Protein AF-A0A7W0YK54-F1 (afdb_monomer_lite)

Structure (mmCIF, N/CA/C/O backbone):
data_AF-A0A7W0YK54-F1
#
_entry.id   AF-A0A7W0YK54-F1
#
loop_
_atom_site.group_PDB
_atom_site.id
_atom_site.type_symbol
_atom_site.label_atom_id
_atom_site.label_alt_id
_atom_site.label_comp_id
_atom_site.label_asym_id
_atom_site.label_entity_id
_atom_site.label_seq_id
_atom_site.pdbx_PDB_ins_code
_atom_site.Cartn_x
_atom_site.Cartn_y
_atom_site.Cartn_z
_atom_site.occupancy
_atom_site.B_iso_or_equiv
_atom_site.auth_seq_id
_atom_site.auth_comp_id
_atom_site.auth_asym_id
_atom_site.auth_atom_id
_atom_site.pdbx_PDB_model_num
ATOM 1 N N . MET A 1 1 ? -13.394 10.481 17.104 1.00 53.09 1 MET A N 1
ATOM 2 C CA . MET A 1 1 ? -13.134 9.028 17.210 1.00 53.09 1 MET A CA 1
ATOM 3 C C . MET A 1 1 ? -11.710 8.785 16.758 1.00 53.09 1 MET A C 1
ATOM 5 O O . MET A 1 1 ? -11.363 9.218 15.668 1.00 53.09 1 MET A O 1
ATOM 9 N N . THR A 1 2 ? -10.873 8.198 17.606 1.00 70.88 2 THR A N 1
ATOM 10 C CA . THR A 1 2 ? -9.474 7.894 17.286 1.00 70.88 2 THR A CA 1
ATOM 11 C C . THR A 1 2 ? -9.407 6.621 16.443 1.00 70.88 2 THR A C 1
ATOM 13 O O . THR A 1 2 ? -9.903 5.572 16.849 1.00 70.88 2 THR A O 1
ATOM 16 N N . VAL A 1 3 ? -8.827 6.715 15.245 1.00 78.81 3 VAL A N 1
ATOM 17 C CA . VAL A 1 3 ? -8.586 5.554 14.377 1.00 78.81 3 VAL A CA 1
ATOM 18 C C . VAL A 1 3 ? -7.535 4.659 15.045 1.00 78.81 3 VAL A C 1
ATOM 20 O O . VAL A 1 3 ? -6.499 5.178 15.477 1.00 78.81 3 VAL A O 1
ATOM 23 N N . PRO A 1 4 ? -7.753 3.336 15.165 1.00 84.00 4 PRO A N 1
ATOM 24 C CA . PRO A 1 4 ? -6.757 2.451 15.755 1.00 84.00 4 PRO A CA 1
ATOM 25 C C . PRO A 1 4 ? -5.446 2.474 14.975 1.00 84.00 4 PRO A C 1
ATOM 27 O O . PRO A 1 4 ? -5.443 2.466 13.744 1.00 84.00 4 PRO A O 1
ATOM 30 N N . ARG A 1 5 ? -4.322 2.426 15.699 1.00 87.00 5 ARG A N 1
ATOM 31 C CA . ARG A 1 5 ? -2.973 2.473 15.108 1.00 87.00 5 ARG A CA 1
ATOM 32 C C . ARG A 1 5 ? -2.753 1.410 14.028 1.00 87.00 5 ARG A 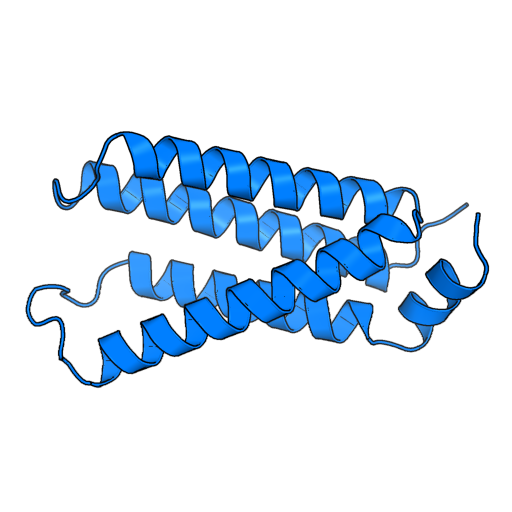C 1
ATOM 34 O O . ARG A 1 5 ? -2.037 1.675 13.073 1.00 87.00 5 ARG A O 1
ATOM 41 N N . THR A 1 6 ? -3.390 0.245 14.149 1.00 87.25 6 THR A N 1
ATOM 42 C CA . THR A 1 6 ? -3.327 -0.836 13.152 1.00 87.25 6 THR A CA 1
ATOM 43 C C . THR A 1 6 ? -3.949 -0.442 11.813 1.00 87.25 6 THR A C 1
ATOM 45 O O . THR A 1 6 ? -3.376 -0.735 10.768 1.00 87.25 6 THR A O 1
ATOM 48 N N . VAL A 1 7 ? -5.080 0.267 11.832 1.00 85.88 7 VAL A N 1
ATOM 49 C CA . VAL A 1 7 ? -5.765 0.746 10.622 1.00 85.88 7 VAL A CA 1
ATOM 50 C C . VAL A 1 7 ? -4.983 1.895 9.989 1.00 85.88 7 VAL A C 1
ATOM 52 O O . VAL A 1 7 ? -4.788 1.905 8.776 1.00 85.88 7 VAL A O 1
ATOM 55 N N . SER A 1 8 ? -4.455 2.812 10.803 1.00 89.88 8 SER A N 1
ATOM 56 C CA . SER A 1 8 ? -3.585 3.888 10.313 1.00 89.88 8 SER A CA 1
ATOM 57 C C . SER A 1 8 ? -2.293 3.347 9.691 1.00 89.88 8 SER A C 1
ATOM 59 O O . SER A 1 8 ? -1.874 3.822 8.639 1.00 89.88 8 SER A O 1
ATOM 61 N N . ALA A 1 9 ? -1.686 2.323 10.298 1.00 89.62 9 ALA A N 1
ATOM 62 C CA . ALA A 1 9 ? -0.519 1.649 9.738 1.00 89.62 9 ALA A CA 1
ATOM 63 C C . ALA A 1 9 ? -0.857 0.937 8.419 1.00 89.62 9 ALA A C 1
ATOM 65 O O . ALA A 1 9 ? -0.107 1.069 7.457 1.00 89.62 9 ALA A O 1
ATOM 66 N N . ALA A 1 10 ? -2.004 0.253 8.326 1.00 88.44 10 ALA A N 1
ATOM 67 C CA . ALA A 1 10 ? -2.449 -0.364 7.076 1.00 88.44 10 ALA A CA 1
ATOM 68 C C . ALA A 1 10 ? -2.660 0.679 5.964 1.00 88.44 10 ALA A C 1
ATOM 70 O O . ALA A 1 10 ? -2.195 0.483 4.843 1.00 88.44 10 ALA A O 1
ATOM 71 N N . ALA A 1 11 ? -3.289 1.815 6.280 1.00 90.00 11 ALA A N 1
ATOM 72 C CA . ALA A 1 11 ? -3.462 2.925 5.344 1.00 90.00 11 ALA A CA 1
ATOM 73 C C . ALA A 1 11 ? -2.112 3.482 4.853 1.00 90.00 11 ALA A C 1
ATOM 75 O O . ALA A 1 11 ? -1.934 3.703 3.655 1.00 90.00 11 ALA A O 1
ATOM 76 N N . ALA A 1 12 ? -1.137 3.641 5.756 1.00 91.12 12 ALA A N 1
ATOM 77 C CA . ALA A 1 12 ? 0.217 4.049 5.392 1.00 91.12 12 ALA A CA 1
ATOM 78 C C . ALA A 1 12 ? 0.900 3.027 4.468 1.00 91.12 12 ALA A C 1
ATOM 80 O O . ALA A 1 12 ? 1.543 3.418 3.499 1.00 91.12 12 ALA A O 1
ATOM 81 N N . MET A 1 13 ? 0.715 1.725 4.708 1.00 91.38 13 MET A N 1
ATOM 82 C CA . MET A 1 13 ? 1.272 0.677 3.849 1.00 91.38 13 MET A CA 1
ATOM 83 C C . MET A 1 13 ? 0.682 0.692 2.431 1.00 91.38 13 MET A C 1
ATOM 85 O O . MET A 1 13 ? 1.430 0.524 1.471 1.00 91.38 13 MET A O 1
ATOM 89 N N . PHE A 1 14 ? -0.618 0.973 2.268 1.00 89.38 14 PHE A N 1
ATOM 90 C CA . PHE A 1 14 ? -1.207 1.193 0.936 1.00 89.38 14 PHE A CA 1
ATOM 91 C C . PHE A 1 14 ? -0.600 2.410 0.230 1.00 89.38 14 PHE A C 1
ATOM 93 O O . PHE A 1 14 ? -0.310 2.343 -0.964 1.00 89.38 14 PHE A O 1
ATOM 100 N N . ALA A 1 15 ? -0.370 3.509 0.954 1.00 90.50 15 ALA A N 1
ATOM 101 C CA . ALA A 1 15 ? 0.279 4.691 0.391 1.00 90.50 15 ALA A CA 1
ATOM 102 C C . ALA A 1 15 ? 1.731 4.401 -0.034 1.00 90.50 15 ALA A C 1
ATOM 104 O O . ALA A 1 15 ? 2.134 4.789 -1.130 1.00 90.50 15 ALA A O 1
ATOM 105 N N . ILE A 1 16 ? 2.489 3.667 0.791 1.00 90.25 16 ILE A N 1
ATOM 106 C CA . ILE A 1 16 ? 3.859 3.228 0.479 1.00 90.25 16 ILE A CA 1
ATOM 107 C C . ILE A 1 16 ? 3.870 2.347 -0.771 1.00 90.25 16 ILE A C 1
ATOM 109 O O . ILE A 1 16 ? 4.677 2.585 -1.667 1.00 90.25 16 ILE A O 1
ATOM 113 N N . TYR A 1 17 ? 2.955 1.380 -0.874 1.00 88.88 17 TYR A N 1
ATOM 114 C CA . TYR A 1 17 ? 2.830 0.547 -2.069 1.00 88.88 17 TYR A CA 1
ATOM 115 C C . TYR A 1 17 ? 2.542 1.382 -3.323 1.00 88.88 17 TYR A C 1
ATOM 117 O O . TYR A 1 17 ? 3.239 1.244 -4.329 1.00 88.88 17 TYR A O 1
ATOM 125 N N . GLY A 1 18 ? 1.556 2.283 -3.267 1.00 86.62 18 GLY A N 1
ATOM 126 C CA . GLY A 1 18 ? 1.220 3.151 -4.397 1.00 86.62 18 GLY A CA 1
ATOM 127 C C . GLY A 1 18 ? 2.402 4.023 -4.832 1.00 86.62 18 GLY A C 1
ATOM 128 O O . GLY A 1 18 ? 2.671 4.152 -6.028 1.00 86.62 18 GLY A O 1
ATOM 129 N N . ALA A 1 19 ? 3.145 4.575 -3.869 1.00 88.19 19 ALA A N 1
ATOM 130 C CA . ALA A 1 19 ? 4.353 5.348 -4.137 1.00 88.19 19 ALA A CA 1
ATOM 131 C C . ALA A 1 19 ? 5.459 4.487 -4.764 1.00 88.19 19 ALA A C 1
ATOM 133 O O . ALA A 1 19 ? 6.079 4.914 -5.735 1.00 88.19 19 ALA A O 1
ATOM 134 N N . ALA A 1 20 ? 5.673 3.264 -4.271 1.00 86.19 20 ALA A N 1
ATOM 135 C CA . ALA A 1 20 ? 6.641 2.330 -4.841 1.00 86.19 20 ALA A CA 1
ATOM 136 C C . ALA A 1 20 ? 6.302 1.979 -6.299 1.00 86.19 20 ALA A C 1
ATOM 138 O O . ALA A 1 20 ? 7.193 1.975 -7.146 1.00 86.19 20 ALA A O 1
ATOM 139 N N . VAL A 1 21 ? 5.020 1.759 -6.617 1.00 83.81 21 VAL A N 1
ATOM 140 C CA . VAL A 1 21 ? 4.552 1.507 -7.992 1.00 83.81 21 VAL A CA 1
ATOM 141 C C . VAL A 1 21 ? 4.813 2.708 -8.901 1.00 83.81 21 VAL A C 1
ATOM 143 O O . VAL A 1 21 ? 5.307 2.529 -10.015 1.00 83.81 21 VAL A O 1
ATOM 146 N N . LEU A 1 22 ? 4.517 3.926 -8.438 1.00 86.25 22 LEU A N 1
ATOM 147 C CA . LEU A 1 22 ? 4.759 5.139 -9.219 1.00 86.25 22 LEU A CA 1
ATOM 148 C C . LEU A 1 22 ? 6.257 5.381 -9.440 1.00 86.25 22 LEU A C 1
ATOM 150 O O . LEU A 1 22 ? 6.677 5.612 -10.570 1.00 86.25 22 LEU A O 1
ATOM 154 N N . LEU A 1 23 ? 7.069 5.275 -8.385 1.00 85.31 23 LEU A N 1
ATOM 155 C CA . LEU A 1 23 ? 8.527 5.381 -8.484 1.00 85.31 23 LEU A CA 1
ATOM 156 C C . LEU A 1 23 ? 9.098 4.328 -9.433 1.00 85.31 23 LEU A C 1
ATOM 158 O O . LEU A 1 23 ? 9.995 4.631 -10.214 1.00 85.31 23 LEU A O 1
ATOM 162 N N . ASN A 1 24 ? 8.550 3.113 -9.418 1.00 81.38 24 ASN A N 1
ATOM 163 C CA . ASN A 1 24 ? 8.972 2.061 -10.330 1.00 81.38 24 ASN A CA 1
ATOM 164 C C . ASN A 1 24 ? 8.673 2.424 -11.790 1.00 81.38 24 ASN A C 1
ATOM 166 O O . ASN A 1 24 ? 9.536 2.246 -12.645 1.00 81.38 24 ASN A O 1
ATOM 170 N N . ALA A 1 25 ? 7.493 2.986 -12.067 1.00 78.75 25 ALA A N 1
ATOM 171 C CA . ALA A 1 25 ? 7.142 3.465 -13.403 1.00 78.75 25 ALA A CA 1
ATOM 172 C C . ALA A 1 25 ? 8.050 4.623 -13.861 1.00 78.75 25 ALA A C 1
ATOM 174 O O . ALA A 1 25 ? 8.512 4.616 -14.999 1.00 78.75 25 ALA A O 1
ATOM 175 N N . ILE A 1 26 ? 8.376 5.566 -12.965 1.00 81.00 26 ILE A N 1
ATOM 176 C CA . ILE A 1 26 ? 9.314 6.672 -13.231 1.00 81.00 26 ILE A CA 1
ATOM 177 C C . ILE A 1 26 ? 10.696 6.136 -13.623 1.00 81.00 26 ILE A C 1
ATOM 179 O O . ILE A 1 26 ? 11.265 6.537 -14.639 1.00 81.00 26 ILE A O 1
ATOM 183 N N . VAL A 1 27 ? 11.233 5.208 -12.827 1.00 77.69 27 VAL A N 1
ATOM 184 C CA . VAL A 1 27 ? 12.556 4.613 -13.066 1.00 77.69 27 VAL A CA 1
ATOM 185 C C . VAL A 1 27 ? 12.569 3.804 -14.365 1.00 77.69 27 VAL A C 1
ATOM 187 O O . VAL A 1 27 ? 13.528 3.898 -15.129 1.00 77.69 27 VAL A O 1
ATOM 190 N N . ALA A 1 28 ? 11.507 3.043 -14.644 1.00 72.06 28 ALA A N 1
ATOM 191 C CA . ALA A 1 28 ? 11.386 2.265 -15.875 1.00 72.06 28 ALA A CA 1
ATOM 192 C C . ALA A 1 28 ? 11.335 3.162 -17.126 1.00 72.06 28 ALA A C 1
ATOM 194 O O . ALA A 1 28 ? 12.016 2.861 -18.111 1.00 72.06 28 ALA A O 1
ATOM 195 N N . HIS A 1 29 ? 10.609 4.286 -17.056 1.00 71.38 29 HIS A N 1
ATOM 196 C CA . HIS A 1 29 ? 10.506 5.271 -18.137 1.00 71.38 29 HIS A CA 1
ATOM 197 C C . HIS A 1 29 ? 11.867 5.902 -18.471 1.00 71.38 29 HIS A C 1
ATOM 199 O O . HIS A 1 29 ? 12.232 5.998 -19.639 1.00 71.38 29 HIS A O 1
ATOM 205 N N . GLY A 1 30 ? 12.650 6.274 -17.451 1.00 64.00 30 GLY A N 1
ATOM 206 C CA . GLY A 1 30 ? 13.946 6.935 -17.642 1.00 64.00 30 GLY A CA 1
ATOM 207 C C . GLY A 1 30 ? 15.114 6.009 -18.003 1.00 64.00 30 GLY A C 1
ATOM 208 O O . GLY A 1 30 ? 16.109 6.484 -18.540 1.00 64.00 30 GLY A O 1
ATOM 209 N N . GLY A 1 31 ? 15.029 4.712 -17.688 1.00 58.06 31 GLY A N 1
ATOM 210 C CA . GLY A 1 31 ? 16.183 3.807 -17.756 1.00 58.06 31 GLY A CA 1
ATOM 211 C C . GLY A 1 31 ? 16.218 2.826 -18.926 1.00 58.06 31 GLY A C 1
ATOM 212 O O . GLY A 1 31 ? 17.285 2.294 -19.213 1.00 58.06 31 GLY A O 1
ATOM 213 N N . SER A 1 32 ? 15.086 2.539 -19.576 1.00 54.66 32 SER A N 1
ATOM 214 C CA . SER A 1 32 ? 15.017 1.391 -20.499 1.00 54.66 32 SER A CA 1
ATOM 215 C C . SER A 1 32 ? 14.299 1.641 -21.824 1.00 54.66 32 SER A C 1
ATOM 217 O O . SER A 1 32 ? 14.465 0.842 -22.734 1.00 54.66 32 SER A O 1
ATOM 219 N N . GLY A 1 33 ? 13.521 2.717 -21.986 1.00 54.03 33 GLY A N 1
ATOM 220 C CA . GLY A 1 33 ? 12.721 2.925 -23.207 1.00 54.03 33 GLY A CA 1
ATOM 221 C C . GLY A 1 33 ? 11.586 1.903 -23.402 1.00 54.03 33 GLY A C 1
ATOM 222 O O . GLY A 1 33 ? 10.914 1.928 -24.424 1.00 54.03 33 GLY A O 1
ATOM 223 N N . TRP A 1 34 ? 11.352 1.027 -22.416 1.00 50.75 34 TRP A N 1
ATOM 224 C CA . TRP A 1 34 ? 10.361 -0.060 -22.423 1.00 50.75 34 TRP A CA 1
ATOM 225 C C . TRP A 1 34 ? 8.961 0.351 -21.950 1.00 50.75 34 TRP A C 1
ATOM 227 O O . TRP A 1 34 ? 8.117 -0.503 -21.698 1.00 50.75 34 TRP A O 1
ATOM 237 N N . SER A 1 35 ? 8.699 1.640 -21.762 1.00 57.59 35 SER A N 1
ATOM 238 C CA . SER A 1 35 ? 7.407 2.088 -21.249 1.00 57.59 35 SER A CA 1
ATOM 239 C C . SER A 1 35 ? 6.499 2.529 -22.387 1.00 57.59 35 SER A C 1
ATOM 241 O O . SER A 1 35 ? 6.790 3.515 -23.073 1.00 57.59 35 SER A O 1
ATOM 243 N N . ASP A 1 36 ? 5.355 1.873 -22.511 1.00 63.19 36 ASP A N 1
ATOM 244 C CA . ASP A 1 36 ? 4.245 2.453 -23.246 1.00 63.19 36 ASP A CA 1
ATOM 245 C C . ASP A 1 36 ? 3.713 3.657 -22.453 1.00 63.19 36 ASP A C 1
ATOM 247 O O . ASP A 1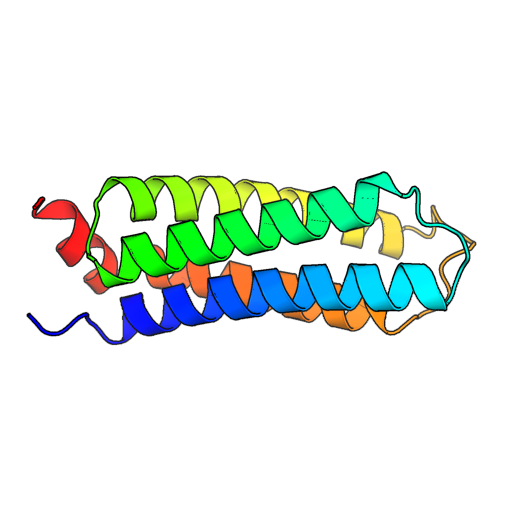 36 ? 3.642 3.623 -21.219 1.00 63.19 36 ASP A O 1
ATOM 251 N N . ALA A 1 37 ? 3.292 4.730 -23.129 1.00 62.69 37 ALA A N 1
ATOM 252 C CA . ALA A 1 37 ? 2.754 5.928 -22.462 1.00 62.69 37 ALA A CA 1
ATOM 253 C C . ALA A 1 37 ? 1.571 5.605 -21.514 1.00 62.69 37 ALA A C 1
ATOM 255 O O . ALA A 1 37 ? 1.304 6.326 -20.549 1.00 62.69 37 ALA A O 1
ATOM 256 N N . GLY A 1 38 ? 0.889 4.478 -21.751 1.00 67.81 38 GLY A N 1
ATOM 257 C CA . GLY A 1 38 ? -0.183 3.960 -20.905 1.00 67.81 38 GLY A CA 1
ATOM 258 C C . GLY A 1 38 ? 0.257 3.439 -19.529 1.00 67.81 38 GLY A C 1
ATOM 259 O O . GLY A 1 38 ? -0.553 3.451 -18.599 1.00 67.81 38 GLY A O 1
ATOM 260 N N . ASP A 1 39 ? 1.512 3.023 -19.345 1.00 72.88 39 ASP A N 1
ATOM 261 C CA . ASP A 1 39 ? 1.976 2.443 -18.075 1.00 72.88 39 ASP A CA 1
ATOM 262 C C . ASP A 1 39 ? 2.075 3.484 -16.961 1.00 72.88 39 ASP A C 1
ATOM 264 O O . ASP A 1 39 ? 1.740 3.214 -15.804 1.00 72.88 39 ASP A O 1
ATOM 268 N N . TYR A 1 40 ? 2.433 4.712 -17.326 1.00 77.81 40 TYR A N 1
ATOM 269 C CA . TYR A 1 40 ? 2.464 5.841 -16.404 1.00 77.81 40 TYR A CA 1
ATOM 270 C C . TYR A 1 40 ? 1.054 6.209 -15.920 1.00 77.81 40 TYR A C 1
ATOM 272 O O . TYR A 1 40 ? 0.821 6.376 -14.720 1.00 77.81 40 TYR A O 1
ATOM 280 N N . GLY A 1 41 ? 0.081 6.247 -16.838 1.00 82.00 41 GLY A N 1
ATOM 281 C CA . GLY A 1 41 ? -1.329 6.466 -16.505 1.00 82.00 41 GLY A CA 1
ATOM 282 C C . GLY A 1 41 ? -1.883 5.376 -15.583 1.00 82.00 41 GLY A C 1
ATOM 283 O O . GLY A 1 41 ? -2.541 5.672 -14.584 1.00 82.00 41 GLY A O 1
ATOM 284 N N . ARG A 1 42 ? -1.548 4.106 -15.847 1.00 83.06 42 ARG A N 1
ATOM 285 C CA . ARG A 1 42 ? -1.917 2.972 -14.981 1.00 83.06 42 ARG A CA 1
ATOM 286 C C . ARG A 1 42 ? -1.288 3.068 -13.589 1.00 83.06 42 ARG A C 1
ATOM 288 O O . ARG A 1 42 ? -1.958 2.745 -12.607 1.00 83.06 42 ARG A O 1
ATOM 295 N N . ALA A 1 43 ? -0.040 3.525 -13.479 1.00 83.81 43 ALA A N 1
ATOM 296 C CA . ALA A 1 43 ? 0.629 3.732 -12.194 1.00 83.81 43 ALA A CA 1
ATOM 297 C C . ALA A 1 43 ? -0.041 4.843 -11.366 1.00 83.81 43 ALA A C 1
ATOM 299 O O . ALA A 1 43 ? -0.285 4.654 -10.173 1.00 83.81 43 ALA A O 1
ATOM 300 N N . ILE A 1 44 ? -0.420 5.957 -12.003 1.00 87.31 44 ILE A N 1
ATOM 301 C CA . ILE A 1 44 ? -1.169 7.049 -11.360 1.00 87.31 44 ILE A CA 1
ATOM 302 C C . ILE A 1 44 ? -2.542 6.561 -10.886 1.00 87.31 44 ILE A C 1
ATOM 304 O O . ILE A 1 44 ? -2.920 6.813 -9.742 1.00 87.31 44 ILE A O 1
ATOM 308 N N . LEU A 1 45 ? -3.271 5.812 -11.721 1.00 88.62 45 LEU A N 1
ATOM 309 C CA . LEU A 1 45 ? -4.564 5.233 -11.340 1.00 88.62 45 LEU A CA 1
ATOM 310 C C . LEU A 1 45 ? -4.433 4.266 -10.156 1.00 88.62 45 LEU A C 1
ATOM 312 O O . LEU A 1 45 ? -5.257 4.304 -9.241 1.00 88.62 45 LEU A O 1
ATOM 316 N N . ARG A 1 46 ? -3.380 3.437 -10.124 1.00 87.12 46 ARG A N 1
ATOM 317 C CA . ARG A 1 46 ? -3.090 2.563 -8.975 1.00 87.12 46 ARG A CA 1
ATOM 318 C C . ARG A 1 46 ? -2.806 3.359 -7.708 1.00 87.12 46 ARG A C 1
ATOM 320 O O . ARG A 1 46 ? -3.370 3.023 -6.668 1.00 87.12 46 ARG A O 1
ATOM 327 N N . LEU A 1 47 ? -1.987 4.410 -7.780 1.00 90.19 47 LEU A N 1
ATOM 328 C CA . LEU A 1 47 ? -1.740 5.294 -6.639 1.00 90.19 47 LEU A CA 1
ATOM 329 C C . LEU A 1 47 ? -3.045 5.936 -6.152 1.00 90.19 47 LEU A C 1
ATOM 331 O O . LEU A 1 47 ? -3.327 5.899 -4.956 1.00 90.19 47 LEU A O 1
ATOM 335 N N . GLY A 1 48 ? -3.872 6.449 -7.067 1.00 90.06 48 GLY A N 1
ATOM 336 C CA . GLY A 1 48 ? -5.190 6.997 -6.746 1.00 90.06 48 GLY A CA 1
ATOM 337 C C . GLY A 1 48 ? -6.084 5.983 -6.029 1.00 90.06 48 GLY A C 1
ATOM 338 O O . GLY A 1 48 ? -6.655 6.297 -4.986 1.00 90.06 48 GLY A O 1
ATOM 339 N N . GLY A 1 49 ? -6.131 4.740 -6.517 1.00 91.31 49 GLY A N 1
ATOM 340 C CA . GLY A 1 49 ? -6.845 3.641 -5.862 1.00 91.31 49 GLY A CA 1
ATOM 341 C C . GLY A 1 49 ? -6.315 3.333 -4.458 1.00 91.31 49 GLY A C 1
ATOM 342 O O . GLY A 1 49 ? -7.100 3.176 -3.525 1.00 91.31 49 GLY A O 1
ATOM 343 N N . CYS A 1 50 ? -4.992 3.319 -4.273 1.00 91.44 50 CYS A N 1
ATOM 344 C CA .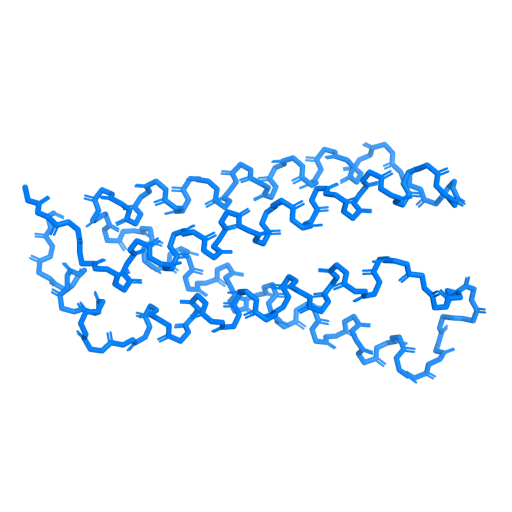 CYS A 1 50 ? -4.368 3.108 -2.963 1.00 91.44 50 CYS A CA 1
ATOM 345 C C . CYS A 1 50 ? -4.703 4.229 -1.975 1.00 91.44 50 CYS A C 1
ATOM 347 O O . CYS A 1 50 ? -5.018 3.953 -0.819 1.00 91.44 50 CYS A O 1
ATOM 349 N N . LEU A 1 51 ? -4.667 5.485 -2.426 1.00 92.56 51 LEU A N 1
ATOM 350 C CA . LEU A 1 51 ? -5.014 6.644 -1.604 1.00 92.56 51 LEU A CA 1
ATOM 351 C C . LEU A 1 51 ? -6.504 6.665 -1.255 1.00 92.56 51 LEU A C 1
ATOM 353 O O . LEU A 1 51 ? -6.856 6.997 -0.127 1.00 92.56 51 LEU A O 1
ATOM 357 N N . LEU A 1 52 ? -7.373 6.255 -2.182 1.00 93.56 52 LEU A N 1
ATOM 358 C CA . LEU A 1 52 ? -8.809 6.122 -1.944 1.00 93.56 52 LEU A CA 1
ATOM 359 C C . LEU A 1 52 ? -9.111 5.031 -0.903 1.00 93.56 52 LEU A C 1
ATOM 361 O O . LEU A 1 52 ? -9.912 5.259 0.005 1.00 93.56 52 LEU A O 1
ATOM 365 N N . VAL A 1 53 ? -8.419 3.888 -0.970 1.00 91.81 53 VAL A N 1
ATOM 366 C CA . VAL A 1 53 ? -8.480 2.846 0.070 1.00 91.81 53 VAL A CA 1
ATOM 367 C C . VAL A 1 53 ? -7.961 3.378 1.402 1.00 91.81 53 VAL A C 1
ATOM 369 O O . VAL A 1 53 ? -8.653 3.258 2.408 1.00 91.81 53 VAL A O 1
ATOM 372 N N . ALA A 1 54 ? -6.780 3.998 1.422 1.00 91.19 54 ALA A N 1
ATOM 373 C CA . ALA A 1 54 ? -6.181 4.548 2.636 1.00 91.19 54 ALA A CA 1
ATOM 374 C C . ALA A 1 54 ? -7.102 5.579 3.305 1.00 91.19 54 ALA A C 1
ATOM 376 O O . ALA A 1 54 ? -7.323 5.530 4.513 1.00 91.19 54 ALA A O 1
ATOM 377 N N . TRP A 1 55 ? -7.701 6.470 2.518 1.00 93.19 55 TRP A N 1
ATOM 378 C CA . TRP A 1 55 ? -8.671 7.447 2.996 1.00 93.19 55 TRP A CA 1
ATOM 379 C C . TRP A 1 55 ? -9.931 6.790 3.564 1.00 93.19 55 TRP A C 1
ATOM 381 O O . TRP A 1 55 ? -10.363 7.147 4.662 1.00 93.19 55 TRP A O 1
ATOM 391 N N . GLY A 1 56 ? -10.492 5.799 2.865 1.00 89.38 56 GLY A N 1
ATOM 392 C CA . GLY A 1 56 ? -11.642 5.040 3.354 1.00 89.38 56 GLY A CA 1
ATOM 393 C C . GLY A 1 56 ? -11.341 4.310 4.669 1.00 89.38 56 GLY A C 1
ATOM 394 O O . GLY A 1 56 ? -12.144 4.368 5.602 1.00 89.38 56 GLY A O 1
ATOM 395 N N . LEU A 1 57 ? -10.147 3.717 4.788 1.00 88.38 57 LEU A N 1
ATOM 396 C CA . LEU A 1 57 ? -9.685 3.053 6.010 1.00 88.38 57 LEU A CA 1
ATOM 397 C C . LEU A 1 57 ? -9.592 4.045 7.175 1.00 88.38 57 LEU A C 1
ATOM 399 O O . LEU A 1 57 ? -10.074 3.753 8.270 1.00 88.38 57 LEU A O 1
ATOM 403 N N . LEU A 1 58 ? -9.034 5.236 6.938 1.00 89.56 58 LEU A N 1
ATOM 404 C CA . LEU A 1 58 ? -8.943 6.303 7.941 1.00 89.56 58 LEU A CA 1
ATOM 405 C C . LEU A 1 58 ? -10.315 6.865 8.338 1.00 89.56 58 LEU A C 1
ATOM 407 O O . LEU A 1 58 ? -10.492 7.298 9.476 1.00 89.56 58 LEU A O 1
ATOM 411 N N . ARG A 1 59 ? -11.303 6.839 7.439 1.00 88.44 59 ARG A N 1
ATOM 412 C CA . ARG A 1 59 ? -12.692 7.202 7.764 1.00 88.44 59 ARG A CA 1
ATOM 413 C C . ARG A 1 59 ? -13.468 6.094 8.478 1.00 88.44 59 ARG A C 1
ATOM 415 O O . ARG A 1 59 ? -14.536 6.369 9.022 1.00 88.44 59 ARG A O 1
ATOM 422 N N . GLY A 1 60 ? -12.922 4.879 8.545 1.00 83.81 60 GLY A N 1
ATOM 423 C CA . GLY A 1 60 ? -13.597 3.724 9.136 1.00 83.81 60 GLY A CA 1
ATOM 424 C C . GLY A 1 60 ? -14.688 3.137 8.235 1.00 83.81 60 GLY A C 1
ATOM 425 O O . GLY A 1 60 ? -15.574 2.442 8.725 1.00 83.81 60 GLY A O 1
ATOM 426 N N . GLU A 1 61 ? -14.635 3.411 6.932 1.00 87.00 61 GLU A N 1
ATOM 427 C CA . GLU A 1 61 ? -15.637 2.974 5.962 1.00 87.00 61 GLU A CA 1
ATOM 428 C C . GLU A 1 61 ? -15.537 1.469 5.695 1.00 87.00 61 GLU A C 1
ATOM 430 O O . GLU A 1 61 ? -14.478 0.960 5.314 1.00 87.00 61 GLU A O 1
ATOM 435 N N . ARG A 1 62 ? -16.645 0.731 5.821 1.00 86.94 62 ARG A N 1
ATOM 436 C CA . ARG A 1 62 ? -16.633 -0.736 5.668 1.00 86.94 62 ARG A CA 1
ATOM 437 C C . ARG A 1 62 ? -16.275 -1.197 4.253 1.00 86.94 62 ARG A C 1
ATOM 439 O O . ARG A 1 62 ? -15.630 -2.235 4.100 1.00 86.94 62 ARG A O 1
ATOM 446 N N . TRP A 1 63 ? -16.670 -0.444 3.225 1.00 89.44 63 TRP A N 1
ATOM 447 C CA . TRP A 1 63 ? -16.352 -0.782 1.833 1.00 89.44 63 TRP A CA 1
ATOM 448 C C . TRP A 1 63 ? -14.839 -0.754 1.579 1.00 89.44 63 TRP A C 1
ATOM 450 O O . TRP A 1 63 ? -14.324 -1.603 0.858 1.00 89.44 63 TRP A O 1
ATOM 460 N N . SER A 1 64 ? -14.118 0.163 2.232 1.00 88.81 64 SER A N 1
ATOM 461 C CA . SER A 1 64 ? -12.672 0.332 2.055 1.00 88.81 64 SER A CA 1
ATOM 462 C C . SER A 1 64 ? -11.868 -0.855 2.581 1.00 88.81 64 SER A C 1
ATOM 46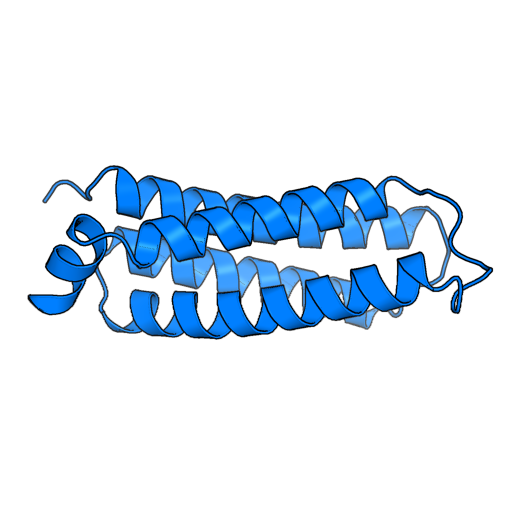4 O O . SER A 1 64 ? -10.838 -1.206 2.011 1.00 88.81 64 SER A O 1
ATOM 466 N N . TRP A 1 65 ? -12.370 -1.522 3.624 1.00 89.31 65 TRP A N 1
ATOM 467 C CA . TRP A 1 65 ? -11.758 -2.725 4.177 1.00 89.31 65 TRP A CA 1
ATOM 468 C C . TRP A 1 65 ? -11.839 -3.901 3.200 1.00 89.31 65 TRP A C 1
ATOM 470 O O . TRP A 1 65 ? -10.822 -4.533 2.911 1.00 89.31 65 TRP A O 1
ATOM 480 N N . TRP A 1 66 ? -13.026 -4.155 2.638 1.00 91.25 66 TRP A N 1
ATOM 481 C CA . TRP A 1 66 ? -13.214 -5.202 1.629 1.00 91.25 66 TRP A CA 1
ATOM 482 C C . TRP A 1 66 ? -12.457 -4.902 0.341 1.00 91.25 66 TRP A C 1
ATOM 484 O O . TRP A 1 66 ? -11.786 -5.781 -0.196 1.00 91.25 66 TRP A O 1
ATOM 494 N N . LEU A 1 67 ? -12.531 -3.657 -0.129 1.00 90.56 67 LEU A N 1
ATOM 495 C CA . LEU A 1 67 ? -11.870 -3.229 -1.355 1.00 90.56 67 LEU A CA 1
ATOM 496 C C . LEU A 1 67 ? -10.343 -3.277 -1.207 1.00 90.56 67 LEU A C 1
ATOM 498 O O . LEU A 1 67 ? -9.662 -3.784 -2.093 1.00 90.56 67 LEU A O 1
ATOM 502 N N . GLY A 1 68 ? -9.813 -2.843 -0.060 1.00 88.00 68 GLY A N 1
ATOM 503 C CA . GLY A 1 68 ? -8.395 -2.953 0.272 1.00 88.00 68 GLY A CA 1
ATOM 504 C C . GLY A 1 68 ? -7.914 -4.402 0.314 1.00 88.00 68 GLY A C 1
ATOM 505 O O . GLY A 1 68 ? -6.901 -4.716 -0.302 1.00 88.00 68 GLY A O 1
ATOM 506 N N . LEU A 1 69 ? -8.653 -5.306 0.968 1.00 90.62 69 LEU A N 1
ATOM 507 C CA . LEU A 1 69 ? -8.318 -6.735 0.987 1.00 90.62 69 LEU A CA 1
ATOM 508 C C . LEU A 1 69 ? -8.339 -7.355 -0.415 1.00 90.62 69 LEU A C 1
ATOM 510 O O . LEU A 1 69 ? -7.384 -8.032 -0.789 1.00 90.62 69 LEU A O 1
ATOM 514 N N . ALA A 1 70 ? -9.394 -7.108 -1.193 1.00 90.88 70 ALA A N 1
ATOM 515 C CA . ALA A 1 70 ? -9.532 -7.661 -2.538 1.00 90.88 70 ALA A CA 1
ATOM 516 C C . ALA A 1 70 ? -8.399 -7.188 -3.462 1.00 90.88 70 ALA A C 1
ATOM 518 O O . ALA A 1 70 ? -7.725 -8.011 -4.082 1.00 90.88 70 ALA A O 1
ATOM 519 N N . LEU A 1 71 ? -8.140 -5.876 -3.505 1.00 87.38 71 LEU A N 1
ATOM 520 C CA . LEU A 1 71 ? -7.053 -5.314 -4.307 1.00 87.38 71 LEU A CA 1
ATOM 521 C C . LEU A 1 71 ? -5.692 -5.830 -3.849 1.00 87.38 71 LEU A C 1
ATOM 523 O O . LEU A 1 71 ? -4.868 -6.194 -4.685 1.00 87.38 71 LEU A O 1
ATOM 527 N N . ALA A 1 72 ? -5.466 -5.901 -2.536 1.00 87.38 72 ALA A N 1
ATOM 528 C CA . ALA A 1 72 ? -4.186 -6.343 -2.021 1.00 87.38 72 ALA A CA 1
ATOM 529 C C . ALA A 1 72 ? -3.897 -7.810 -2.364 1.00 87.38 72 ALA A C 1
ATOM 531 O O . ALA A 1 72 ? -2.807 -8.135 -2.823 1.00 87.38 72 ALA A O 1
ATOM 532 N N . VAL A 1 73 ? -4.876 -8.705 -2.227 1.00 89.12 73 VAL A N 1
ATOM 533 C CA . VAL A 1 73 ? -4.694 -10.115 -2.609 1.00 89.12 73 VAL A CA 1
ATOM 534 C C . VAL A 1 73 ? -4.391 -10.249 -4.104 1.00 89.12 73 VAL A C 1
ATOM 536 O O . VAL A 1 73 ? -3.451 -10.953 -4.474 1.00 89.12 73 VAL A O 1
ATOM 539 N N . VAL A 1 74 ? -5.128 -9.535 -4.961 1.00 88.75 74 VAL A N 1
ATOM 540 C CA . VAL A 1 74 ? -4.908 -9.559 -6.417 1.00 88.75 74 VAL A CA 1
ATOM 541 C C . VAL A 1 74 ? -3.511 -9.048 -6.778 1.00 88.75 74 VAL A C 1
ATOM 543 O O . VAL A 1 74 ? -2.806 -9.669 -7.573 1.00 88.75 74 VAL A O 1
ATOM 546 N N . TRP A 1 75 ? -3.076 -7.936 -6.186 1.00 86.88 75 TRP A N 1
ATOM 547 C CA . TRP A 1 75 ? -1.760 -7.362 -6.464 1.00 86.88 75 TRP A CA 1
ATOM 548 C C . TRP A 1 75 ? -0.608 -8.173 -5.868 1.00 86.88 75 TRP A C 1
ATOM 550 O O . TRP A 1 75 ? 0.448 -8.241 -6.494 1.00 86.88 75 TRP A O 1
ATOM 560 N N . LEU A 1 76 ? -0.797 -8.832 -4.720 1.00 86.88 76 LEU A N 1
ATOM 561 C CA . LEU A 1 76 ? 0.173 -9.797 -4.193 1.00 86.88 76 LEU A CA 1
ATOM 562 C C . LEU A 1 76 ? 0.330 -10.988 -5.132 1.00 86.88 76 LEU A C 1
ATOM 564 O O . LEU A 1 76 ? 1.460 -11.348 -5.443 1.00 86.88 76 LEU A O 1
ATOM 568 N N . ALA A 1 77 ? -0.773 -11.564 -5.620 1.00 87.31 77 ALA A N 1
ATOM 569 C CA . ALA A 1 77 ? -0.725 -12.678 -6.565 1.00 87.31 77 ALA A CA 1
ATOM 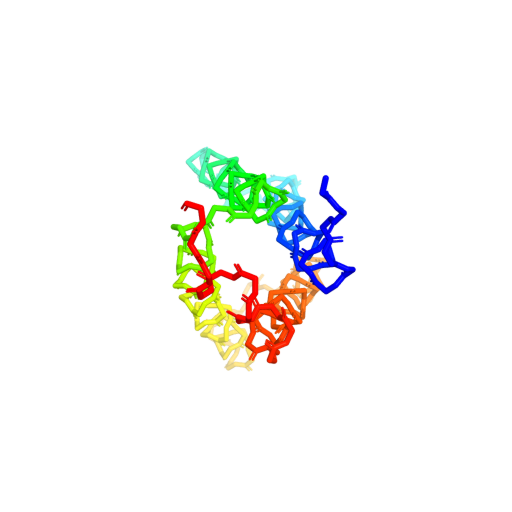570 C C . ALA A 1 77 ? -0.003 -12.285 -7.864 1.00 87.31 77 ALA A C 1
ATOM 572 O O . ALA A 1 77 ? 0.881 -13.006 -8.324 1.00 87.31 77 ALA A O 1
ATOM 573 N N . ALA A 1 78 ? -0.315 -11.106 -8.413 1.00 84.88 78 ALA A N 1
ATOM 574 C CA . ALA A 1 78 ? 0.374 -10.572 -9.585 1.00 84.88 78 ALA A CA 1
ATOM 575 C C . ALA A 1 78 ? 1.869 -10.311 -9.321 1.00 84.88 78 ALA A C 1
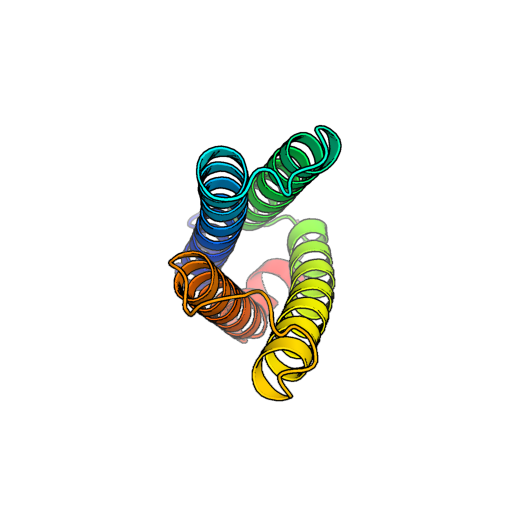ATOM 577 O O . ALA A 1 78 ? 2.703 -10.628 -10.166 1.00 84.88 78 ALA A O 1
ATOM 578 N N . GLY A 1 79 ? 2.220 -9.768 -8.150 1.00 81.62 79 GLY A N 1
ATOM 579 C CA . GLY A 1 79 ? 3.611 -9.545 -7.748 1.00 81.62 79 GLY A CA 1
ATOM 580 C C . GLY A 1 79 ? 4.396 -10.848 -7.576 1.00 81.62 79 GLY A C 1
ATOM 581 O O . GLY A 1 79 ? 5.532 -10.939 -8.031 1.00 81.62 79 GLY A O 1
ATOM 582 N N . LEU A 1 80 ? 3.777 -11.877 -6.989 1.00 84.69 80 LEU A N 1
ATOM 583 C CA . LEU A 1 80 ? 4.374 -13.208 -6.847 1.00 84.69 80 LEU A CA 1
ATOM 584 C C . LEU A 1 80 ? 4.619 -13.846 -8.212 1.00 84.69 80 LEU A C 1
ATOM 586 O O . LEU A 1 80 ? 5.706 -14.358 -8.453 1.00 84.69 80 LEU A O 1
ATOM 590 N N . LEU A 1 81 ? 3.644 -13.773 -9.120 1.00 83.12 81 LEU A N 1
ATOM 591 C CA . LEU A 1 81 ? 3.818 -14.238 -10.497 1.00 83.12 81 LEU A CA 1
ATOM 592 C C . LEU A 1 81 ? 4.969 -13.504 -11.192 1.00 83.12 81 LEU A C 1
ATOM 594 O O . LEU A 1 81 ? 5.796 -14.149 -11.829 1.00 83.12 81 LEU A O 1
ATOM 598 N N . ALA A 1 82 ? 5.067 -12.182 -11.027 1.00 77.50 82 ALA A N 1
ATOM 599 C CA . ALA A 1 82 ? 6.176 -11.407 -11.576 1.00 77.50 82 ALA A CA 1
ATOM 600 C C . ALA A 1 82 ? 7.534 -11.852 -11.005 1.00 77.50 82 ALA A C 1
ATOM 602 O O . ALA A 1 82 ? 8.480 -12.010 -11.770 1.00 77.50 82 ALA A O 1
ATOM 603 N N . MET A 1 83 ? 7.625 -12.115 -9.695 1.00 75.75 83 MET A N 1
ATOM 604 C CA . MET A 1 83 ? 8.837 -12.668 -9.073 1.00 75.75 83 MET A CA 1
ATOM 605 C C . MET A 1 83 ? 9.199 -14.043 -9.636 1.00 75.75 83 MET A C 1
ATOM 607 O O . MET A 1 83 ? 10.354 -14.263 -9.973 1.00 75.75 83 MET A O 1
ATOM 611 N N . VAL A 1 84 ? 8.224 -14.943 -9.796 1.00 80.00 84 VAL A N 1
ATOM 612 C CA . VAL A 1 84 ? 8.459 -16.284 -10.361 1.00 80.00 84 VAL A CA 1
ATOM 613 C C . VAL A 1 84 ? 8.980 -16.197 -11.795 1.00 80.00 84 VAL A C 1
ATOM 615 O O . VAL A 1 84 ? 9.907 -16.917 -12.155 1.00 80.00 84 VAL A O 1
ATOM 618 N N . VAL A 1 85 ? 8.411 -15.312 -12.616 1.00 77.50 85 VAL A N 1
ATOM 619 C CA . VAL A 1 85 ? 8.861 -15.105 -14.001 1.00 77.50 85 VAL A CA 1
ATOM 620 C C . VAL A 1 85 ? 10.276 -14.510 -14.043 1.00 77.50 85 VAL A C 1
ATOM 622 O O . VAL A 1 85 ? 11.082 -14.912 -14.879 1.00 77.50 85 VAL A O 1
ATOM 625 N N . LEU A 1 86 ? 10.599 -13.588 -13.128 1.00 72.38 86 LEU A N 1
ATOM 626 C CA . LEU A 1 86 ? 11.950 -13.033 -12.986 1.00 72.38 86 LEU A CA 1
ATOM 627 C C . LEU A 1 86 ? 12.966 -14.097 -12.544 1.00 72.38 86 LEU A C 1
ATOM 629 O O . LEU A 1 86 ? 14.050 -14.174 -13.112 1.00 72.38 86 LEU A O 1
ATOM 633 N N . GLU A 1 87 ? 12.617 -14.922 -11.555 1.00 71.94 87 GLU A N 1
ATOM 634 C CA . GLU A 1 87 ? 13.489 -15.965 -10.997 1.00 71.94 87 GLU A CA 1
ATOM 635 C C . GLU A 1 87 ? 13.756 -17.095 -11.998 1.00 71.94 87 GLU A C 1
ATOM 637 O O . GLU A 1 87 ? 14.875 -17.597 -12.079 1.00 71.94 87 GLU A O 1
ATOM 642 N N . ARG A 1 88 ? 12.758 -17.457 -12.815 1.00 72.25 88 ARG A N 1
ATOM 643 C CA . ARG A 1 88 ? 12.916 -18.460 -13.879 1.00 72.25 88 ARG A CA 1
ATOM 644 C C . ARG A 1 88 ? 13.844 -18.019 -15.010 1.00 72.25 88 ARG A C 1
ATOM 646 O O . ARG A 1 88 ? 14.187 -18.844 -15.848 1.00 72.25 88 ARG A O 1
ATOM 653 N N . GLY A 1 89 ? 14.258 -16.751 -15.048 1.00 61.47 89 GLY A N 1
ATOM 654 C CA . GLY A 1 89 ? 15.137 -16.240 -16.099 1.00 61.47 89 GLY A CA 1
ATOM 655 C C . GLY A 1 89 ? 14.480 -16.206 -17.482 1.00 61.47 89 GLY A C 1
ATOM 656 O O . GLY A 1 89 ? 15.163 -15.951 -18.471 1.00 61.47 89 GLY A O 1
ATOM 657 N N . ASP A 1 90 ? 13.156 -16.397 -17.560 1.00 59.06 90 ASP A N 1
ATOM 658 C CA . ASP A 1 90 ? 12.388 -16.341 -18.812 1.00 59.06 90 ASP A CA 1
ATOM 659 C C . ASP A 1 90 ? 12.498 -14.950 -19.479 1.00 59.06 90 ASP A C 1
ATOM 661 O O . ASP A 1 90 ? 12.268 -14.794 -20.679 1.00 59.06 90 ASP A O 1
ATOM 665 N N . ILE A 1 91 ? 12.930 -13.934 -18.721 1.00 56.53 91 ILE A N 1
ATOM 666 C CA . ILE A 1 91 ? 13.190 -12.569 -19.183 1.00 56.53 91 ILE A CA 1
ATOM 667 C C . ILE A 1 91 ? 14.691 -12.260 -19.066 1.00 56.53 91 ILE A C 1
ATOM 669 O O . ILE A 1 91 ? 15.176 -11.718 -18.078 1.00 56.53 91 ILE A O 1
ATOM 673 N N . HIS A 1 92 ? 15.426 -12.575 -20.123 1.00 50.44 92 HIS A N 1
ATOM 674 C CA . HIS A 1 92 ? 16.885 -12.499 -20.246 1.00 50.44 92 HIS A CA 1
ATOM 675 C C . HIS A 1 92 ? 17.417 -11.061 -20.427 1.00 50.44 92 HIS A C 1
ATOM 677 O O . HIS A 1 92 ? 18.623 -10.831 -20.399 1.00 50.44 92 HIS A O 1
ATOM 683 N N . TRP A 1 93 ? 16.524 -10.076 -20.566 1.00 51.25 93 TRP A N 1
ATOM 684 C CA . TRP A 1 93 ? 16.855 -8.653 -20.745 1.00 51.25 93 TRP A CA 1
ATOM 685 C C . TRP A 1 93 ? 16.778 -7.821 -19.455 1.00 51.25 93 TRP A C 1
ATOM 687 O O . TRP A 1 93 ? 17.186 -6.660 -19.461 1.00 51.25 93 TRP A O 1
ATOM 697 N N . LEU A 1 94 ? 16.249 -8.365 -18.352 1.00 51.34 94 LEU A N 1
ATOM 698 C CA . LEU A 1 94 ? 16.137 -7.628 -17.090 1.00 51.34 94 LEU A CA 1
ATOM 699 C C . LEU A 1 94 ? 17.381 -7.868 -16.223 1.00 51.34 94 LEU A C 1
ATOM 701 O O . LEU A 1 94 ? 17.418 -8.765 -15.384 1.00 51.34 94 LEU A O 1
ATOM 705 N N . ALA A 1 95 ? 18.412 -7.042 -16.417 1.00 53.84 95 ALA A N 1
ATOM 706 C CA . ALA A 1 95 ? 19.515 -6.946 -15.461 1.00 53.84 95 ALA A CA 1
ATOM 707 C C . ALA A 1 95 ? 18.968 -6.638 -14.046 1.00 53.84 95 ALA A C 1
ATOM 709 O O . ALA A 1 95 ? 17.934 -5.971 -13.943 1.00 53.84 95 ALA A O 1
ATOM 710 N N . PRO A 1 96 ? 19.632 -7.073 -12.955 1.00 54.59 96 PRO A N 1
ATOM 711 C CA . PRO A 1 96 ? 19.216 -6.745 -11.592 1.00 54.59 96 PRO A CA 1
ATOM 712 C C . PRO A 1 96 ? 19.184 -5.224 -11.413 1.00 54.59 96 PRO A C 1
ATOM 714 O O . PRO A 1 96 ? 20.207 -4.556 -11.270 1.00 54.59 96 PRO A O 1
ATOM 717 N N . SER A 1 97 ? 17.984 -4.661 -11.490 1.00 62.88 97 SER A N 1
ATOM 718 C CA . SER A 1 97 ? 17.747 -3.225 -11.535 1.00 62.88 97 SER A CA 1
ATOM 719 C C . SER A 1 97 ? 17.001 -2.760 -10.292 1.00 62.88 97 SER A C 1
ATOM 721 O O . SER A 1 97 ? 16.310 -3.526 -9.620 1.00 62.88 97 SER A O 1
ATOM 723 N N . ARG A 1 98 ? 17.091 -1.456 -9.998 1.00 66.56 98 ARG A N 1
ATOM 724 C CA . ARG A 1 98 ? 16.400 -0.801 -8.866 1.00 66.56 98 ARG A CA 1
ATOM 725 C C . ARG A 1 98 ? 14.888 -1.095 -8.819 1.00 66.56 98 ARG A C 1
ATOM 727 O O . ARG A 1 98 ? 14.287 -1.013 -7.752 1.00 66.56 98 ARG A O 1
ATOM 734 N N . SER A 1 99 ? 14.288 -1.482 -9.944 1.00 65.88 99 SER A N 1
ATOM 735 C CA . SER A 1 99 ? 12.896 -1.930 -10.042 1.00 65.88 99 SER A CA 1
ATOM 736 C C . SER A 1 99 ? 12.585 -3.213 -9.259 1.00 65.88 99 SER A C 1
ATOM 738 O O . SER A 1 99 ? 11.496 -3.323 -8.701 1.00 65.88 99 SER A O 1
ATOM 740 N N . GLN A 1 100 ? 13.530 -4.152 -9.127 1.00 70.12 100 GLN A N 1
ATOM 741 C CA . GLN A 1 100 ? 13.338 -5.373 -8.327 1.00 70.12 100 GLN A CA 1
ATOM 742 C C . GLN A 1 100 ? 13.224 -5.054 -6.828 1.00 70.12 100 GLN A C 1
ATOM 744 O O . GLN A 1 100 ? 12.382 -5.620 -6.133 1.00 70.12 100 GLN A O 1
ATOM 749 N N . LEU A 1 101 ? 14.007 -4.083 -6.340 1.00 77.44 101 LEU A N 1
ATOM 750 C CA . LEU A 1 101 ? 13.907 -3.594 -4.960 1.00 77.44 101 LEU A CA 1
ATOM 751 C C . LEU A 1 101 ? 12.558 -2.913 -4.703 1.00 77.44 101 LEU A C 1
ATOM 753 O O . LEU A 1 101 ? 11.926 -3.171 -3.682 1.00 77.44 101 LEU A O 1
ATOM 757 N N . LEU A 1 102 ? 12.090 -2.077 -5.635 1.00 79.50 102 LEU A N 1
ATOM 758 C CA . LEU A 1 102 ? 10.784 -1.418 -5.522 1.00 79.50 102 LEU A CA 1
ATOM 759 C C . LEU A 1 102 ? 9.630 -2.425 -5.535 1.00 79.50 102 LEU A C 1
ATOM 761 O O . LEU A 1 102 ? 8.680 -2.271 -4.767 1.00 79.50 102 LEU A O 1
ATOM 765 N N . LEU A 1 103 ? 9.731 -3.474 -6.354 1.00 77.69 103 LEU A N 1
ATOM 766 C CA . LEU A 1 103 ? 8.760 -4.563 -6.378 1.00 77.69 103 LEU A CA 1
ATOM 767 C C . LEU A 1 103 ? 8.739 -5.320 -5.043 1.00 77.69 103 LEU A C 1
ATOM 769 O O . LEU A 1 103 ? 7.667 -5.504 -4.470 1.00 77.69 103 LEU A O 1
ATOM 773 N N . ALA A 1 104 ? 9.905 -5.683 -4.501 1.00 82.12 104 ALA A N 1
ATOM 774 C CA . ALA A 1 104 ? 10.008 -6.356 -3.206 1.00 82.12 104 ALA A CA 1
ATOM 775 C C . ALA A 1 104 ? 9.443 -5.499 -2.057 1.00 82.12 104 ALA A C 1
ATOM 777 O O . ALA A 1 104 ? 8.637 -5.984 -1.262 1.00 82.12 104 ALA A O 1
ATOM 778 N N . VAL A 1 105 ? 9.792 -4.208 -1.999 1.00 85.69 105 VAL A N 1
ATOM 779 C CA . VAL A 1 105 ? 9.247 -3.257 -1.010 1.00 85.69 105 VAL A CA 1
ATOM 780 C C . VAL A 1 105 ? 7.731 -3.109 -1.168 1.00 85.69 105 VAL A C 1
ATOM 782 O O . VAL A 1 105 ? 6.993 -3.109 -0.178 1.00 85.69 105 VAL A O 1
ATOM 785 N N . GLY A 1 106 ? 7.243 -3.038 -2.408 1.00 82.50 106 GLY A N 1
ATOM 786 C CA . GLY A 1 106 ? 5.818 -3.012 -2.713 1.00 82.50 106 GLY A CA 1
ATOM 787 C C . GLY A 1 106 ? 5.100 -4.258 -2.191 1.00 82.50 106 GLY A C 1
ATOM 788 O O . GLY A 1 106 ? 4.112 -4.145 -1.473 1.00 82.50 106 GLY A O 1
ATOM 789 N N . MET A 1 107 ? 5.619 -5.450 -2.471 1.00 86.50 107 MET A N 1
ATOM 790 C CA . MET A 1 107 ? 5.018 -6.700 -1.999 1.00 86.50 107 MET A CA 1
ATOM 791 C C . MET A 1 107 ? 5.037 -6.826 -0.475 1.00 86.50 107 MET A C 1
ATOM 793 O O . MET A 1 107 ? 4.031 -7.219 0.113 1.00 86.50 107 MET A O 1
ATOM 797 N N . LEU A 1 108 ? 6.144 -6.451 0.171 1.00 88.75 108 LEU A N 1
ATOM 798 C CA . LEU A 1 108 ? 6.252 -6.462 1.630 1.00 88.75 108 LEU A CA 1
ATOM 799 C C . LEU A 1 108 ? 5.245 -5.506 2.269 1.00 88.75 108 LEU A C 1
ATOM 801 O O . LEU A 1 108 ? 4.507 -5.913 3.164 1.00 88.75 108 LEU A O 1
ATOM 805 N N . SER A 1 109 ? 5.165 -4.262 1.789 1.00 87.62 109 SER A N 1
ATOM 806 C CA . SER A 1 109 ? 4.198 -3.287 2.309 1.00 87.62 109 SER A CA 1
ATOM 807 C C . SER A 1 109 ? 2.759 -3.772 2.133 1.00 87.62 109 SER A C 1
ATOM 809 O O . SER A 1 109 ? 1.970 -3.714 3.076 1.00 87.62 109 SER A O 1
ATOM 811 N N . LEU A 1 110 ? 2.426 -4.352 0.979 1.00 86.12 110 LEU A N 1
ATOM 812 C CA . LEU A 1 110 ? 1.094 -4.888 0.730 1.00 86.12 110 LEU A CA 1
ATOM 813 C C . LEU A 1 110 ? 0.770 -6.108 1.608 1.00 86.12 110 LEU A C 1
ATOM 815 O O . LEU A 1 110 ? -0.330 -6.203 2.151 1.00 86.12 110 LEU A O 1
ATOM 819 N N . GLY A 1 111 ? 1.730 -7.017 1.797 1.00 87.06 111 GLY A N 1
ATOM 820 C CA . GLY A 1 111 ? 1.595 -8.168 2.692 1.00 87.06 111 GLY A CA 1
ATOM 821 C C . GLY A 1 111 ? 1.374 -7.746 4.144 1.00 87.06 111 GLY A C 1
ATOM 822 O O . GLY A 1 111 ? 0.474 -8.260 4.812 1.00 87.06 111 GLY A O 1
ATOM 823 N N . VAL A 1 112 ? 2.122 -6.742 4.610 1.00 89.88 112 VAL A N 1
ATOM 824 C CA . VAL A 1 112 ? 1.926 -6.141 5.936 1.00 89.88 112 VAL A CA 1
ATOM 825 C C . VAL A 1 112 ? 0.550 -5.482 6.033 1.00 89.88 112 VAL A C 1
ATOM 827 O O . VAL A 1 112 ? -0.142 -5.680 7.030 1.00 89.88 112 VAL A O 1
ATOM 830 N N . ALA A 1 113 ? 0.102 -4.756 5.003 1.00 86.31 113 ALA A N 1
ATOM 831 C CA . ALA A 1 113 ? -1.233 -4.158 4.980 1.00 86.31 113 ALA A CA 1
ATOM 832 C C . ALA A 1 113 ? -2.330 -5.222 5.144 1.00 86.31 113 ALA A C 1
ATOM 834 O O . ALA A 1 113 ? -3.217 -5.066 5.985 1.00 86.31 113 ALA A O 1
ATOM 835 N N . VAL A 1 114 ? -2.244 -6.333 4.405 1.00 89.06 114 VAL A N 1
ATOM 836 C CA . VAL A 1 114 ? -3.187 -7.458 4.519 1.00 89.06 114 VAL A CA 1
ATOM 837 C C . VAL A 1 114 ? -3.160 -8.055 5.923 1.00 89.06 114 VAL A C 1
ATOM 839 O O . VAL A 1 114 ? -4.216 -8.197 6.539 1.00 89.06 114 VAL A O 1
ATOM 842 N N . ALA A 1 115 ? -1.976 -8.350 6.464 1.00 91.12 115 ALA A N 1
ATOM 843 C CA . ALA A 1 115 ? -1.841 -8.893 7.815 1.00 91.12 115 ALA A CA 1
ATOM 844 C C . ALA A 1 115 ? -2.490 -7.971 8.866 1.00 91.12 115 ALA A C 1
ATOM 846 O O . ALA A 1 115 ? -3.278 -8.420 9.704 1.00 91.12 115 ALA A O 1
ATOM 847 N N . LEU A 1 116 ? -2.246 -6.660 8.769 1.00 88.25 116 LEU A N 1
ATOM 848 C CA . LEU A 1 116 ? -2.845 -5.660 9.652 1.00 88.25 116 LEU A CA 1
ATOM 849 C C . LEU A 1 116 ? -4.374 -5.614 9.518 1.00 88.25 116 LEU A C 1
ATOM 851 O O . LEU A 1 116 ? -5.070 -5.615 10.535 1.00 88.25 116 LEU A O 1
ATOM 855 N N . LEU A 1 117 ? -4.914 -5.648 8.295 1.00 87.19 117 LEU A N 1
ATOM 856 C CA . LEU A 1 117 ? -6.363 -5.644 8.053 1.00 87.19 117 LEU A CA 1
ATOM 857 C C . LEU A 1 117 ? -7.068 -6.935 8.497 1.00 87.19 117 LEU A C 1
ATOM 859 O O . LEU A 1 117 ? -8.271 -6.908 8.775 1.00 87.19 117 LEU A O 1
ATOM 863 N N . LEU A 1 118 ? -6.349 -8.057 8.585 1.00 89.25 118 LEU A N 1
ATOM 864 C CA . LEU A 1 118 ? -6.874 -9.329 9.090 1.00 89.25 118 LEU A CA 1
ATOM 865 C C . LEU A 1 118 ? -6.851 -9.425 10.624 1.00 89.25 118 LEU A C 1
ATOM 867 O O . LEU A 1 118 ? -7.525 -10.294 11.181 1.00 89.25 118 LEU A O 1
ATOM 871 N N . THR A 1 119 ? -6.136 -8.528 11.307 1.00 88.88 119 THR A N 1
ATOM 872 C CA . THR A 1 119 ? -6.015 -8.520 12.772 1.00 88.88 119 THR A CA 1
ATOM 873 C C . THR A 1 119 ? -7.393 -8.346 13.437 1.00 88.88 119 THR A C 1
ATOM 875 O O . THR A 1 119 ? -8.213 -7.559 12.947 1.00 88.88 119 THR A O 1
ATOM 878 N N . PRO A 1 120 ? -7.678 -9.004 14.584 1.00 82.44 120 PRO A N 1
ATOM 879 C CA . PRO A 1 120 ? -8.967 -8.880 15.276 1.00 82.44 120 PRO A CA 1
ATOM 880 C C . PRO A 1 120 ? -9.369 -7.433 15.602 1.00 82.44 120 PRO A C 1
ATOM 882 O O . PRO A 1 120 ? -10.551 -7.094 15.560 1.00 82.44 120 PRO A O 1
ATOM 885 N N . SER A 1 121 ? -8.383 -6.574 15.879 1.00 82.00 121 SER A N 1
ATOM 886 C CA . SER A 1 121 ? -8.572 -5.148 16.161 1.00 82.00 121 SER A CA 1
ATOM 887 C C . SER A 1 121 ? -9.042 -4.346 14.947 1.00 82.00 121 SER A C 1
ATOM 889 O O . SER A 1 121 ? -9.863 -3.451 15.101 1.00 82.00 121 SER A O 1
ATOM 891 N N . ALA A 1 122 ? -8.569 -4.665 13.740 1.00 78.75 122 ALA A N 1
ATOM 892 C CA . ALA A 1 122 ? -9.053 -4.033 12.515 1.00 78.75 122 ALA A CA 1
ATOM 893 C C . ALA A 1 122 ? -10.454 -4.554 12.164 1.00 78.75 122 ALA A C 1
ATOM 895 O O . ALA A 1 122 ? -11.363 -3.776 11.882 1.00 78.75 122 ALA A O 1
ATOM 896 N N . ARG A 1 123 ? -10.670 -5.872 12.277 1.00 82.12 123 ARG A N 1
ATOM 897 C CA . ARG A 1 123 ? -11.979 -6.492 12.020 1.00 82.12 123 ARG A CA 1
ATOM 898 C C . ARG A 1 123 ? -13.080 -5.929 12.914 1.00 82.12 123 ARG A C 1
ATOM 900 O O . ARG A 1 123 ? -14.196 -5.736 12.442 1.00 82.12 123 ARG A O 1
ATOM 907 N N . SER A 1 124 ? -12.797 -5.655 14.188 1.00 82.25 124 SER A N 1
ATOM 908 C CA . SER A 1 124 ? -13.800 -5.122 15.119 1.00 82.25 124 SER A CA 1
ATOM 909 C C . SER A 1 124 ? -14.255 -3.698 14.772 1.00 82.25 124 SER A C 1
ATOM 911 O O . SER A 1 124 ? -15.429 -3.386 14.974 1.00 82.25 124 SER A O 1
ATOM 913 N N . VAL A 1 125 ? -13.376 -2.874 14.188 1.00 81.25 125 VAL A N 1
ATOM 914 C CA . VAL A 1 125 ? -13.692 -1.517 13.702 1.00 81.25 125 VAL A CA 1
ATOM 915 C C . VAL A 1 125 ? -14.698 -1.575 12.558 1.00 81.25 125 VAL A C 1
ATOM 917 O O . VAL A 1 125 ? -15.726 -0.907 12.606 1.00 81.25 125 VAL A O 1
ATOM 920 N N . PHE A 1 126 ? -14.444 -2.423 11.561 1.00 79.94 126 PHE A N 1
ATOM 921 C CA . PHE A 1 126 ? -15.270 -2.488 10.351 1.00 79.94 126 PHE A CA 1
ATOM 922 C C . PHE A 1 126 ? -16.494 -3.410 10.484 1.00 79.94 126 PHE A C 1
ATOM 924 O O . PHE A 1 126 ? -17.428 -3.314 9.688 1.00 79.94 126 PHE A O 1
ATOM 931 N N . ARG A 1 127 ? -16.535 -4.287 11.500 1.00 73.31 127 ARG A N 1
ATOM 932 C CA . ARG A 1 127 ? -17.697 -5.145 11.806 1.00 73.31 127 ARG A CA 1
ATOM 933 C C . ARG A 1 127 ? -18.845 -4.371 12.449 1.00 73.31 127 ARG A C 1
ATOM 935 O O . ARG A 1 127 ? -19.993 -4.765 12.277 1.00 73.31 127 ARG A O 1
ATOM 942 N N . ARG A 1 128 ? -18.545 -3.300 13.191 1.00 64.50 128 ARG A N 1
ATOM 943 C CA . ARG A 1 128 ? -19.565 -2.520 13.903 1.00 64.50 128 ARG A CA 1
ATOM 944 C C . ARG A 1 128 ? -20.353 -1.559 13.026 1.00 64.50 128 ARG A C 1
ATOM 946 O O . ARG A 1 128 ? -21.346 -1.076 13.536 1.00 64.50 128 ARG A O 1
ATOM 953 N N . GLY A 1 129 ? -19.956 -1.358 11.764 1.00 52.72 129 GLY A N 1
ATOM 954 C CA . GLY A 1 129 ? -20.685 -0.559 10.777 1.00 52.72 129 GLY A CA 1
ATOM 955 C C . GLY A 1 129 ? -21.015 0.851 11.270 1.00 52.72 129 GLY A C 1
ATOM 956 O O . GLY A 1 129 ? -21.953 1.045 12.036 1.00 52.72 129 GLY A O 1
ATOM 957 N N . ARG A 1 130 ? -20.272 1.852 10.802 1.00 46.78 130 ARG A N 1
ATOM 958 C CA . ARG A 1 130 ? -20.960 3.108 10.503 1.00 46.78 130 ARG A CA 1
ATOM 959 C C . ARG A 1 130 ? -21.720 2.927 9.200 1.00 46.78 130 ARG A C 1
ATOM 961 O O . ARG A 1 130 ? -21.186 2.186 8.339 1.00 46.78 130 ARG A O 1
#

Foldseek 3Di:
DDQDPLLLLLLVLLLLLLVLLLVLLVCCVPPPVPDDPVSNVVSVVSNVQSNVLSVCSRVLHLVSLVSLLVVLVVLLVVLVVVVVCVVVCVPVPDDPDPSVVSSVSSNVSSVSSNVSSPDPVNCVSNVVHD

Sequence (130 aa):
MTVPRTVSAAAAMFAIYGAAVLLNAIVAHGGSGWSDAGDYGRAILRLGGCLLVAWGLLRGERWSWWLGLALAVVWLAAGLLAMVVLERGDIHWLAPSRSQLLLAVGMLSLGVAVALLLTPSARSVFRRGR

Radius of gyration: 16.02 Å; chains: 1; bounding box: 40×28×40 Å

pLDDT: mean 79.96, std 12.07, range [46.78, 93.56]

Secondary structure (DSSP, 8-state):
-PPPHHHHHHHHHHHHHHHHHHHHHHHHHHHHS---HHHHHHHHHHHHHHHHHHHHHHHT-HHHHHHHHHHHHHHHHHHHHHHHHHHTT--TT--S-HHHHHHHHHHHHHHHHHHHHHSHHHHHHHHS--